Protein AF-A0A0M6YI47-F1 (afdb_monomer_lite)

Foldseek 3Di:
DVCLVVLLCCLVPVLVDDPQLSVQLSVVVVVVCVVCVVVLVVQLVVQQVVCVPPDPVSSLVSNLVSCVVRVLVVSLVSSVVSVHDPSSSVRSSVVVSVCSSVVVVVVVVVVVVVVVVVVVD

Structure (mmCIF, N/CA/C/O backbone):
data_AF-A0A0M6YI47-F1
#
_entry.id   AF-A0A0M6YI47-F1
#
loop_
_atom_site.group_PDB
_atom_site.id
_atom_site.type_symbol
_atom_site.label_atom_id
_atom_site.label_alt_id
_atom_site.label_comp_id
_atom_site.label_asym_id
_atom_site.label_entity_id
_atom_site.label_seq_id
_atom_site.pdbx_PDB_ins_code
_atom_site.Cartn_x
_atom_site.Cartn_y
_atom_site.Cartn_z
_atom_site.occupancy
_atom_site.B_iso_or_equiv
_atom_site.auth_seq_id
_atom_site.auth_comp_id
_atom_site.auth_asym_id
_atom_site.auth_atom_id
_atom_site.pdbx_PDB_model_num
ATOM 1 N N . MET A 1 1 ? 2.769 -12.292 5.530 1.00 49.06 1 MET A N 1
ATOM 2 C CA . MET A 1 1 ? 3.482 -12.174 6.820 1.00 49.06 1 MET A CA 1
ATOM 3 C C . MET A 1 1 ? 4.215 -10.845 6.945 1.00 49.06 1 MET A C 1
ATOM 5 O O . MET A 1 1 ? 3.763 -10.033 7.736 1.00 49.06 1 MET A O 1
ATOM 9 N N . PHE A 1 2 ? 5.247 -10.554 6.138 1.00 57.00 2 PHE A N 1
ATOM 10 C CA . PHE A 1 2 ? 6.008 -9.290 6.235 1.00 57.00 2 PHE A CA 1
ATOM 11 C C . PHE A 1 2 ? 5.133 -8.019 6.179 1.00 57.00 2 PHE A C 1
ATOM 13 O O . PHE A 1 2 ? 5.129 -7.231 7.119 1.00 57.00 2 PHE A O 1
ATOM 20 N N . PHE A 1 3 ? 4.312 -7.867 5.134 1.00 63.44 3 PHE A N 1
ATOM 21 C CA . PHE A 1 3 ? 3.430 -6.700 4.983 1.00 63.44 3 PHE A CA 1
ATOM 22 C C . PHE A 1 3 ? 2.394 -6.566 6.106 1.00 63.44 3 PHE A C 1
ATOM 24 O O . PHE A 1 3 ? 2.124 -5.463 6.559 1.00 63.44 3 PHE A O 1
ATOM 31 N N . THR A 1 4 ? 1.851 -7.683 6.590 1.00 67.88 4 THR A N 1
ATOM 32 C CA . THR A 1 4 ? 0.858 -7.718 7.673 1.00 67.88 4 THR A CA 1
ATOM 33 C C . THR A 1 4 ? 1.435 -7.174 8.983 1.00 67.88 4 THR A C 1
ATOM 35 O O . THR A 1 4 ? 0.768 -6.402 9.667 1.00 67.88 4 THR A O 1
ATOM 38 N N . LEU A 1 5 ? 2.679 -7.549 9.305 1.00 70.81 5 LEU A N 1
ATOM 39 C CA . LEU A 1 5 ? 3.369 -7.133 10.527 1.00 70.81 5 LEU A CA 1
ATOM 40 C C . LEU A 1 5 ? 3.803 -5.666 10.464 1.00 70.81 5 LEU A C 1
ATOM 42 O O . LEU A 1 5 ? 3.518 -4.913 11.388 1.00 70.81 5 LEU A O 1
ATOM 46 N N . VAL A 1 6 ? 4.434 -5.242 9.365 1.00 71.94 6 VAL A N 1
ATOM 47 C CA . VAL A 1 6 ? 4.903 -3.854 9.198 1.00 71.94 6 VAL A CA 1
ATOM 48 C C . VAL A 1 6 ? 3.729 -2.878 9.163 1.00 71.94 6 VAL A C 1
ATOM 50 O O . VAL A 1 6 ? 3.758 -1.835 9.817 1.00 71.94 6 VAL A O 1
ATOM 53 N N . ALA A 1 7 ? 2.666 -3.226 8.437 1.00 73.62 7 ALA A N 1
ATOM 54 C CA . ALA A 1 7 ? 1.486 -2.384 8.369 1.00 73.62 7 ALA A CA 1
ATOM 55 C C . ALA A 1 7 ? 0.727 -2.391 9.707 1.00 73.62 7 ALA A C 1
ATOM 57 O O . ALA A 1 7 ? 0.273 -1.342 10.146 1.00 73.62 7 ALA A O 1
ATOM 58 N N . GLY A 1 8 ? 0.614 -3.538 10.393 1.00 77.50 8 GLY A N 1
ATOM 59 C CA . GLY A 1 8 ? -0.019 -3.609 11.717 1.00 77.50 8 GLY A CA 1
ATOM 60 C C . GLY A 1 8 ? 0.736 -2.789 12.766 1.00 77.50 8 GLY A C 1
ATOM 61 O O . GLY A 1 8 ? 0.123 -2.055 13.533 1.00 77.50 8 GLY A O 1
ATOM 62 N N . ALA A 1 9 ? 2.071 -2.838 12.742 1.00 78.25 9 ALA A N 1
ATOM 63 C CA . ALA A 1 9 ? 2.914 -2.005 13.595 1.00 78.25 9 ALA A CA 1
ATOM 64 C C . ALA A 1 9 ? 2.749 -0.512 13.277 1.00 78.25 9 ALA A C 1
ATOM 66 O O . ALA A 1 9 ? 2.691 0.301 14.189 1.00 78.25 9 ALA A O 1
ATOM 67 N N . THR A 1 10 ? 2.623 -0.146 12.000 1.00 77.56 10 THR A N 1
ATOM 68 C CA . THR A 1 10 ? 2.371 1.242 11.582 1.00 77.56 10 THR A CA 1
ATOM 69 C C . THR A 1 10 ? 1.001 1.724 12.069 1.00 77.56 10 THR A C 1
ATOM 71 O O . THR A 1 10 ? 0.891 2.817 12.612 1.00 77.56 10 THR A O 1
ATOM 74 N N . GLU A 1 11 ? -0.042 0.906 11.935 1.00 80.62 11 GLU A N 1
ATOM 75 C CA . GLU A 1 11 ? -1.388 1.242 12.414 1.00 80.62 11 GLU A CA 1
ATOM 76 C C . GLU A 1 11 ? -1.432 1.437 13.939 1.00 80.62 11 GLU A C 1
ATOM 78 O O . GLU A 1 11 ? -2.040 2.388 14.424 1.00 80.62 11 GLU A O 1
ATOM 83 N N . LEU A 1 12 ? -0.742 0.588 14.702 1.00 80.25 12 LEU A N 1
ATOM 84 C CA . LEU A 1 12 ? -0.663 0.707 16.161 1.00 80.25 12 LEU A CA 1
ATOM 85 C C . LEU A 1 12 ? 0.212 1.881 16.618 1.00 80.25 12 LEU A C 1
ATOM 87 O O . LEU A 1 12 ? -0.207 2.667 17.462 1.00 80.25 12 LEU A O 1
ATOM 91 N N . LEU A 1 13 ? 1.429 1.993 16.082 1.00 79.81 13 LEU A N 1
ATOM 92 C CA . LEU A 1 13 ? 2.460 2.889 16.616 1.00 79.81 13 LEU A CA 1
ATOM 93 C C . LEU A 1 13 ? 2.441 4.285 15.990 1.00 79.81 13 LEU A C 1
ATOM 95 O O . LEU A 1 13 ? 2.814 5.247 16.652 1.00 79.81 13 LEU A O 1
ATOM 99 N N . ILE A 1 14 ? 2.050 4.398 14.718 1.00 79.31 14 ILE A N 1
ATOM 100 C CA . ILE A 1 14 ? 2.096 5.659 13.961 1.00 79.31 14 ILE A CA 1
ATOM 101 C C . ILE A 1 14 ? 0.691 6.241 13.806 1.00 79.31 14 ILE A C 1
ATOM 103 O O . ILE A 1 14 ? 0.498 7.439 13.988 1.00 79.31 14 ILE A O 1
ATOM 107 N N . VAL A 1 15 ? -0.296 5.403 13.483 1.00 82.94 15 VAL A N 1
ATOM 108 C CA . VAL A 1 15 ? -1.681 5.849 13.255 1.00 82.94 15 VAL A CA 1
ATOM 109 C C . VAL A 1 15 ? -2.474 5.942 14.567 1.00 82.94 15 VAL A C 1
ATOM 111 O O . VAL A 1 15 ? -3.446 6.690 14.641 1.00 82.94 15 VAL A O 1
ATOM 114 N N . GLY A 1 16 ? -2.062 5.219 15.613 1.00 83.81 16 GLY A N 1
ATOM 115 C CA . GLY A 1 16 ? -2.738 5.224 16.913 1.00 83.81 16 GLY A CA 1
ATOM 116 C C . GLY A 1 16 ? -4.067 4.466 16.901 1.00 83.81 16 GLY A C 1
ATOM 117 O O . GLY A 1 16 ? -5.025 4.870 17.559 1.00 83.81 16 GLY A O 1
ATOM 118 N N . MET A 1 17 ? -4.165 3.397 16.110 1.00 88.38 17 MET A N 1
ATOM 119 C CA . MET A 1 17 ? -5.311 2.489 16.137 1.00 88.38 17 MET A CA 1
ATOM 120 C C . MET A 1 17 ? -5.275 1.593 17.372 1.00 88.38 17 MET A C 1
ATOM 122 O O . MET A 1 17 ? -4.213 1.150 17.815 1.00 88.38 17 MET A O 1
ATOM 126 N N . THR A 1 18 ? -6.450 1.269 17.907 1.00 89.00 18 THR A N 1
ATOM 127 C CA . THR A 1 18 ? -6.554 0.275 18.981 1.00 89.00 18 THR A CA 1
ATOM 128 C C . THR A 1 18 ? -6.199 -1.126 18.459 1.00 89.00 18 THR A C 1
ATOM 130 O O . THR A 1 18 ? -6.419 -1.418 17.278 1.00 89.00 18 THR A O 1
ATOM 133 N N . PRO A 1 19 ? -5.719 -2.051 19.315 1.00 86.12 19 PRO A N 1
ATOM 134 C CA . PRO A 1 19 ? -5.441 -3.427 18.897 1.00 86.12 19 PRO A CA 1
ATOM 135 C C . PRO A 1 19 ? -6.644 -4.124 18.237 1.00 86.12 19 PRO A C 1
ATOM 137 O O . PRO A 1 19 ? -6.468 -4.894 17.294 1.00 86.12 19 PRO A O 1
ATOM 140 N N . GLY A 1 20 ? -7.868 -3.820 18.692 1.00 85.31 20 GLY A N 1
ATOM 141 C CA . GLY A 1 20 ? -9.108 -4.335 18.104 1.00 85.31 20 GLY A CA 1
ATOM 142 C C . GLY A 1 20 ? -9.353 -3.821 16.682 1.00 85.31 20 GLY A C 1
ATOM 143 O O . GLY A 1 20 ? -9.643 -4.618 15.793 1.00 85.31 20 GLY A O 1
ATOM 144 N N . GLN A 1 21 ? -9.154 -2.520 16.441 1.00 83.62 21 GLN A N 1
ATOM 145 C CA . GLN A 1 21 ? -9.257 -1.924 15.101 1.00 83.62 21 GLN A CA 1
ATOM 146 C C . GLN A 1 21 ? -8.210 -2.497 14.139 1.00 83.62 21 GLN A C 1
ATOM 148 O O . GLN A 1 21 ? -8.531 -2.791 12.988 1.00 83.62 21 GLN A O 1
ATOM 153 N N . VAL A 1 22 ? -6.976 -2.722 14.606 1.00 85.12 22 VAL A N 1
ATOM 154 C CA . VAL A 1 22 ? -5.926 -3.362 13.796 1.00 85.12 22 VAL A CA 1
ATOM 155 C C . VAL A 1 22 ? -6.300 -4.801 13.452 1.00 85.12 22 VAL A C 1
ATOM 157 O O . VAL A 1 22 ? -6.202 -5.204 12.294 1.00 85.12 22 VAL A O 1
ATOM 160 N N . LEU A 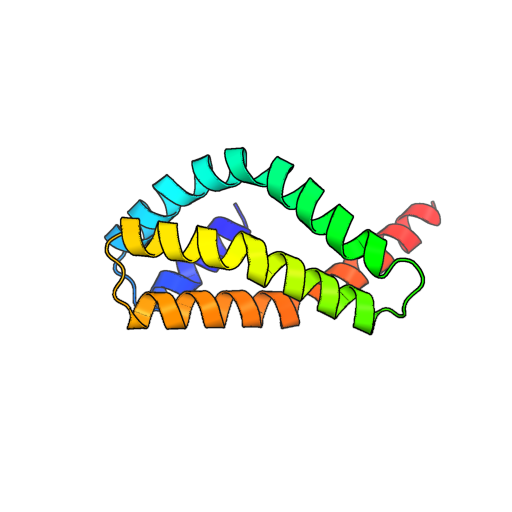1 23 ? -6.778 -5.583 14.422 1.00 85.56 23 LEU A N 1
ATOM 161 C CA . LEU A 1 23 ? -7.223 -6.957 14.179 1.00 85.56 23 LEU A CA 1
ATOM 162 C C . LEU A 1 23 ? -8.386 -7.016 13.183 1.00 85.56 23 LEU A C 1
ATOM 164 O O . LEU A 1 23 ? -8.319 -7.794 12.231 1.00 85.56 23 LEU A O 1
ATOM 168 N N . ALA A 1 24 ? -9.406 -6.171 13.352 1.00 84.94 24 ALA A N 1
ATOM 169 C CA . ALA A 1 24 ? -10.538 -6.077 12.432 1.00 84.94 24 ALA A CA 1
ATOM 170 C C . ALA A 1 24 ? -10.081 -5.679 11.020 1.00 84.94 24 ALA A C 1
ATOM 172 O O . ALA A 1 24 ? -10.383 -6.369 10.043 1.00 84.94 24 ALA A O 1
ATOM 173 N N . THR A 1 25 ? -9.252 -4.636 10.921 1.00 85.06 25 THR A N 1
ATOM 174 C CA . THR A 1 25 ? -8.644 -4.188 9.663 1.00 85.06 25 THR A CA 1
ATOM 175 C C . THR A 1 25 ? -7.914 -5.336 8.979 1.00 85.06 25 THR A C 1
ATOM 177 O O . THR A 1 25 ? -8.097 -5.568 7.785 1.00 85.06 25 THR A O 1
ATOM 180 N N . ARG A 1 26 ? -7.109 -6.111 9.710 1.00 84.75 26 ARG A N 1
ATOM 181 C CA . ARG A 1 26 ? -6.335 -7.226 9.147 1.00 84.75 26 ARG A CA 1
ATOM 182 C C . ARG A 1 26 ? -7.201 -8.411 8.749 1.00 84.75 26 ARG A C 1
ATOM 184 O O . ARG A 1 26 ? -6.960 -8.977 7.682 1.00 84.75 26 ARG A O 1
ATOM 191 N N . ALA A 1 27 ? -8.218 -8.734 9.542 1.00 87.06 27 ALA A N 1
ATOM 192 C CA . ALA A 1 27 ? -9.178 -9.785 9.229 1.00 87.06 27 ALA A CA 1
ATOM 193 C C . ALA A 1 27 ? -9.903 -9.514 7.903 1.00 87.06 27 ALA A C 1
ATOM 195 O O . ALA A 1 27 ? -10.095 -10.441 7.122 1.00 87.06 27 ALA A O 1
ATOM 196 N N . VAL A 1 28 ? -10.225 -8.250 7.608 1.00 86.62 28 VAL A N 1
ATOM 197 C CA . VAL A 1 28 ? -10.834 -7.837 6.332 1.00 86.62 28 VAL A CA 1
ATOM 198 C C . VAL A 1 28 ? -9.786 -7.683 5.223 1.00 86.62 28 VAL A C 1
ATOM 200 O O . VAL A 1 28 ? -10.019 -8.066 4.078 1.00 86.62 28 VAL A O 1
ATOM 203 N N . THR A 1 29 ? -8.597 -7.172 5.544 1.00 85.38 29 THR A N 1
ATOM 204 C CA . THR A 1 29 ? -7.535 -6.934 4.553 1.00 85.38 29 THR A CA 1
ATOM 205 C C . THR A 1 29 ? -7.086 -8.226 3.876 1.00 85.38 29 THR A C 1
ATOM 207 O O . THR A 1 29 ? -6.893 -8.237 2.665 1.00 85.38 29 THR A O 1
ATOM 210 N N . ILE A 1 30 ? -6.918 -9.321 4.625 1.00 83.88 30 ILE A N 1
ATOM 211 C CA . ILE A 1 30 ? -6.430 -10.599 4.082 1.00 83.88 30 ILE A CA 1
ATOM 212 C C . ILE A 1 30 ? -7.311 -11.123 2.929 1.00 83.88 30 ILE A C 1
ATOM 214 O O . ILE A 1 30 ? -6.776 -11.318 1.834 1.00 83.88 30 ILE A O 1
ATOM 218 N N . PRO A 1 31 ? -8.632 -11.330 3.100 1.00 87.31 31 PRO A N 1
ATOM 219 C CA . PRO A 1 31 ? -9.487 -11.792 2.011 1.00 87.31 31 PRO A CA 1
ATOM 220 C C . PRO A 1 31 ? -9.573 -10.764 0.881 1.00 87.31 31 PRO A C 1
ATOM 222 O O . PRO A 1 31 ? -9.509 -11.143 -0.290 1.00 87.31 31 PRO A O 1
ATOM 225 N N . VAL A 1 32 ? -9.630 -9.466 1.199 1.00 86.50 32 VAL A N 1
ATOM 226 C CA . VAL A 1 32 ? -9.655 -8.419 0.170 1.0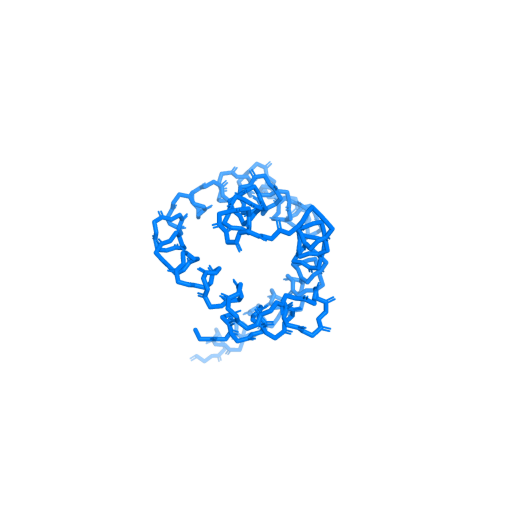0 86.50 32 VAL A CA 1
ATOM 227 C C . VAL A 1 32 ? -8.385 -8.451 -0.679 1.00 86.50 32 VAL A C 1
ATOM 229 O O . VAL A 1 32 ? -8.487 -8.373 -1.899 1.00 86.50 32 VAL A O 1
ATOM 232 N N . MET A 1 33 ? -7.198 -8.636 -0.098 1.00 84.94 33 MET A N 1
ATOM 233 C CA . MET A 1 33 ? -5.945 -8.772 -0.851 1.00 84.94 33 MET A CA 1
ATOM 234 C C . MET A 1 33 ? -5.948 -9.993 -1.775 1.00 84.94 33 MET A C 1
ATOM 236 O O . MET A 1 33 ? -5.470 -9.900 -2.904 1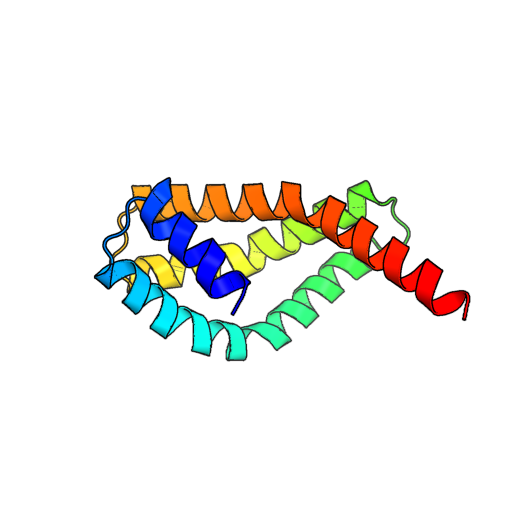.00 84.94 33 MET A O 1
ATOM 240 N N . VAL A 1 34 ? -6.501 -11.127 -1.334 1.00 85.12 34 VAL A N 1
ATOM 241 C CA . VAL A 1 34 ? -6.614 -12.330 -2.179 1.00 85.12 34 VAL A CA 1
ATOM 242 C C . VAL A 1 34 ? -7.511 -12.059 -3.389 1.00 85.12 34 VAL A C 1
ATOM 244 O O . VAL A 1 34 ? -7.156 -12.410 -4.515 1.00 85.12 34 VAL A O 1
ATOM 247 N N . LEU A 1 35 ? -8.643 -11.385 -3.176 1.00 87.06 35 LEU A N 1
ATOM 248 C CA . LEU A 1 35 ? -9.599 -11.052 -4.234 1.00 87.06 35 LEU A CA 1
ATOM 249 C C . LEU A 1 35 ? -9.071 -9.968 -5.183 1.00 87.06 35 LEU A C 1
ATOM 251 O O . LEU A 1 35 ? -9.219 -10.071 -6.401 1.00 87.06 35 LEU A O 1
ATOM 255 N N . THR A 1 36 ? -8.433 -8.935 -4.635 1.00 86.25 36 THR A N 1
ATOM 256 C CA . THR A 1 36 ? -7.967 -7.760 -5.386 1.00 86.25 36 THR A CA 1
ATOM 257 C C . THR A 1 36 ? -6.586 -7.940 -6.001 1.00 86.25 36 THR A C 1
ATOM 259 O O . THR A 1 36 ? -6.257 -7.208 -6.929 1.00 86.25 36 THR A O 1
ATOM 262 N N . GLY A 1 37 ? -5.804 -8.944 -5.595 1.00 84.50 37 GLY A N 1
ATOM 263 C CA . GLY A 1 37 ? -4.439 -9.139 -6.088 1.00 84.50 37 GLY A CA 1
ATOM 264 C C . GLY A 1 37 ? -4.348 -9.322 -7.608 1.00 84.50 37 GLY A C 1
ATOM 265 O O . GLY A 1 37 ? -3.531 -8.673 -8.262 1.00 84.50 37 GLY A O 1
ATOM 266 N N . ARG A 1 38 ? -5.213 -10.157 -8.207 1.00 88.38 38 ARG A N 1
ATOM 267 C CA . ARG A 1 38 ? -5.228 -10.359 -9.675 1.00 88.38 38 ARG A CA 1
ATOM 268 C C . ARG A 1 38 ? -5.776 -9.138 -10.431 1.00 88.38 38 ARG A C 1
ATOM 270 O O . ARG A 1 38 ? -5.155 -8.756 -11.422 1.00 88.38 38 ARG A O 1
ATOM 277 N N . PRO A 1 39 ? -6.905 -8.523 -10.022 1.00 91.12 39 PRO A N 1
ATOM 278 C CA . PRO A 1 39 ? -7.363 -7.255 -10.593 1.00 91.12 39 PRO A CA 1
ATOM 279 C C . PRO A 1 39 ? -6.312 -6.143 -10.532 1.00 91.12 39 PRO A C 1
ATOM 281 O O . PRO A 1 39 ? -6.043 -5.509 -11.550 1.00 91.12 39 PRO A O 1
ATOM 284 N N . TYR A 1 40 ? -5.672 -5.961 -9.374 1.00 88.62 40 TYR A N 1
ATOM 285 C CA . TYR A 1 40 ? -4.642 -4.947 -9.172 1.00 88.62 40 TYR A CA 1
ATOM 286 C C . TYR A 1 40 ? -3.445 -5.169 -10.095 1.00 88.62 40 TYR A C 1
ATOM 288 O O . TYR A 1 40 ? -3.004 -4.228 -10.746 1.00 88.62 40 TYR A O 1
ATOM 296 N N . GLY A 1 41 ? -2.965 -6.412 -10.219 1.00 87.31 41 GLY A N 1
ATOM 297 C CA . GLY A 1 41 ? -1.887 -6.749 -11.152 1.00 87.31 41 GLY A CA 1
ATOM 298 C C . GLY A 1 41 ? -2.218 -6.335 -12.588 1.00 87.31 41 GLY A C 1
ATOM 299 O O . GLY A 1 41 ? -1.444 -5.619 -13.213 1.00 87.31 41 GLY A O 1
ATOM 300 N N . ARG A 1 42 ? -3.419 -6.677 -13.076 1.00 91.06 42 ARG A N 1
ATOM 301 C CA . ARG A 1 42 ? -3.859 -6.280 -14.426 1.00 91.06 42 ARG A CA 1
ATOM 302 C C . ARG A 1 42 ? -3.957 -4.765 -14.599 1.00 91.06 42 ARG A C 1
ATOM 304 O O . ARG A 1 42 ? -3.559 -4.250 -15.640 1.00 91.06 42 ARG A O 1
ATOM 311 N N . TRP A 1 43 ? -4.486 -4.054 -13.602 1.00 91.75 43 TRP A N 1
ATOM 312 C CA . TRP A 1 43 ? -4.578 -2.593 -13.635 1.00 91.75 43 TRP A CA 1
ATOM 313 C C . TRP A 1 43 ? -3.194 -1.945 -13.680 1.00 91.75 43 TRP A C 1
ATOM 315 O O . TRP A 1 43 ? -2.917 -1.119 -14.549 1.00 91.75 43 TRP A O 1
ATOM 325 N N . ARG A 1 44 ? -2.308 -2.368 -12.776 1.00 90.00 44 ARG A N 1
ATOM 326 C CA . ARG A 1 44 ? -0.926 -1.902 -12.690 1.00 90.00 44 ARG A CA 1
ATOM 327 C C . ARG A 1 44 ? -0.184 -2.131 -13.999 1.00 90.00 44 ARG A C 1
ATOM 329 O O . ARG A 1 44 ? 0.437 -1.200 -14.504 1.00 90.00 44 ARG A O 1
ATOM 336 N N . ASP A 1 45 ? -0.291 -3.326 -14.570 1.00 90.25 45 ASP A N 1
ATOM 337 C CA . ASP A 1 45 ? 0.360 -3.654 -15.835 1.00 90.25 45 ASP A CA 1
ATOM 338 C C . ASP A 1 45 ? -0.170 -2.765 -16.964 1.00 90.25 45 ASP A C 1
ATOM 340 O O . ASP A 1 45 ? 0.623 -2.173 -17.690 1.00 90.25 45 ASP A O 1
ATOM 344 N N . ALA A 1 46 ? -1.489 -2.559 -17.051 1.00 91.56 46 ALA A N 1
ATOM 345 C CA . ALA A 1 46 ? -2.083 -1.653 -18.034 1.00 91.56 46 ALA A CA 1
ATOM 346 C C . ALA A 1 46 ? -1.593 -0.200 -17.876 1.00 91.56 46 ALA A C 1
ATOM 348 O O . ALA A 1 46 ? -1.400 0.516 -18.863 1.00 91.56 46 ALA A O 1
ATOM 349 N N . VAL A 1 47 ? -1.390 0.277 -16.646 1.00 90.19 47 VAL A N 1
ATOM 350 C CA . VAL A 1 47 ? -0.818 1.607 -16.380 1.00 90.19 47 VAL A CA 1
ATOM 351 C C . VAL A 1 47 ? 0.657 1.653 -16.789 1.00 90.19 47 VAL A C 1
ATOM 353 O O . VAL A 1 47 ? 1.061 2.563 -17.512 1.00 90.19 47 VAL A O 1
ATOM 356 N N . LEU A 1 48 ? 1.452 0.648 -16.421 1.00 87.81 48 LEU A N 1
ATOM 357 C CA . LEU A 1 48 ? 2.875 0.577 -16.757 1.00 87.81 48 LEU A CA 1
ATOM 358 C C . LEU A 1 48 ? 3.129 0.414 -18.260 1.00 87.81 48 LEU A C 1
ATOM 360 O O . LEU A 1 48 ? 4.101 0.970 -18.771 1.00 87.81 48 LEU A O 1
ATOM 364 N N . THR A 1 49 ? 2.254 -0.283 -18.991 1.00 90.75 49 THR A N 1
ATOM 365 C CA . THR A 1 49 ? 2.362 -0.401 -20.453 1.00 90.75 49 THR A CA 1
ATOM 366 C C . THR A 1 49 ? 2.204 0.940 -21.162 1.00 90.75 49 THR A C 1
ATOM 368 O O . THR A 1 49 ? 2.818 1.143 -22.204 1.00 90.75 49 THR A O 1
ATOM 371 N N . ARG A 1 50 ? 1.460 1.896 -20.585 1.00 90.06 50 ARG A N 1
ATOM 372 C CA . ARG A 1 50 ? 1.306 3.247 -21.161 1.00 90.06 50 ARG A CA 1
ATOM 373 C C . ARG A 1 50 ? 2.577 4.089 -21.066 1.00 90.06 50 ARG A C 1
ATOM 375 O O . ARG A 1 50 ? 2.728 5.043 -21.816 1.00 90.06 50 ARG A O 1
ATOM 382 N N . VAL A 1 5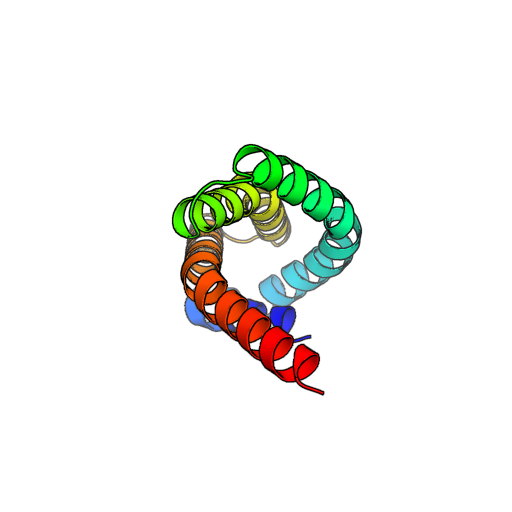1 ? 3.485 3.727 -20.163 1.00 89.25 51 VAL A N 1
ATOM 383 C CA . VAL A 1 51 ? 4.809 4.350 -20.007 1.00 89.25 51 VAL A CA 1
ATOM 384 C C . VAL A 1 51 ? 5.933 3.390 -20.414 1.00 89.25 51 VAL A C 1
ATOM 386 O O . VAL A 1 51 ? 7.090 3.547 -20.009 1.00 89.25 51 VAL A O 1
ATOM 389 N N . ALA A 1 52 ? 5.607 2.355 -21.198 1.00 79.94 52 ALA A N 1
ATOM 390 C CA . ALA A 1 52 ? 6.597 1.435 -21.736 1.00 79.94 52 ALA A CA 1
ATOM 391 C C . ALA A 1 52 ? 7.547 2.200 -22.670 1.00 79.94 52 ALA A C 1
ATOM 393 O O . ALA A 1 52 ? 7.119 2.827 -23.631 1.00 79.94 52 ALA A O 1
ATOM 394 N N . GLY A 1 53 ? 8.844 2.179 -22.352 1.00 78.62 53 GLY A N 1
ATOM 395 C CA . GLY A 1 53 ? 9.875 2.940 -23.068 1.00 78.62 53 GLY A CA 1
ATOM 396 C C . GLY A 1 53 ? 10.265 4.266 -22.408 1.00 78.62 53 GLY A C 1
ATOM 397 O O . GLY A 1 53 ? 11.260 4.866 -22.799 1.00 78.62 53 GLY A O 1
ATOM 398 N N . SER A 1 54 ? 9.550 4.711 -21.371 1.00 85.31 54 SER A N 1
ATOM 399 C CA . SER A 1 54 ? 9.957 5.874 -20.578 1.00 85.31 54 SER A CA 1
ATOM 400 C C . SER A 1 54 ? 11.051 5.532 -19.558 1.00 85.31 54 SER A C 1
ATOM 402 O O . SER A 1 54 ? 11.237 4.378 -19.161 1.00 85.31 54 SER A O 1
ATOM 404 N N . GLY A 1 55 ? 11.767 6.561 -19.095 1.00 82.06 55 GLY A N 1
ATOM 405 C CA . GLY A 1 55 ? 12.817 6.420 -18.088 1.00 82.06 55 GLY A CA 1
ATOM 406 C C . GLY A 1 55 ? 12.319 5.888 -16.730 1.00 82.06 55 GLY A C 1
ATOM 407 O O . GLY A 1 55 ? 11.117 5.878 -16.444 1.00 82.06 55 GLY A O 1
ATOM 408 N N . PRO A 1 56 ? 13.241 5.486 -15.836 1.00 79.06 56 PRO A N 1
ATOM 409 C CA . PRO A 1 56 ? 12.914 4.847 -14.555 1.00 79.06 56 PRO A CA 1
ATOM 410 C C . PRO A 1 56 ? 12.039 5.712 -13.632 1.00 79.06 56 PRO A C 1
ATOM 412 O O . PRO A 1 56 ? 11.258 5.181 -12.842 1.00 79.06 56 PRO A O 1
ATOM 415 N N . VAL A 1 57 ? 12.134 7.041 -13.744 1.00 82.19 57 VAL A N 1
ATOM 416 C CA . VAL A 1 57 ? 11.296 7.981 -12.984 1.00 82.19 57 VAL A CA 1
ATOM 417 C C . VAL A 1 57 ? 9.834 7.889 -13.423 1.00 82.19 57 VAL A C 1
ATOM 419 O O . VAL A 1 57 ? 8.963 7.711 -12.578 1.00 82.19 57 VAL A O 1
ATOM 422 N N . ALA A 1 58 ? 9.561 7.922 -14.729 1.00 84.06 58 ALA A N 1
ATOM 423 C CA . ALA A 1 58 ? 8.201 7.839 -15.264 1.00 84.06 58 ALA A CA 1
ATOM 424 C C . ALA A 1 58 ? 7.518 6.513 -14.895 1.00 84.06 58 ALA A C 1
ATOM 426 O O . ALA A 1 58 ? 6.356 6.506 -14.501 1.00 84.06 58 ALA A O 1
ATOM 427 N N . ARG A 1 59 ? 8.261 5.399 -14.929 1.00 83.88 59 ARG A N 1
ATOM 428 C CA . ARG A 1 59 ? 7.773 4.097 -14.445 1.00 83.88 59 ARG A CA 1
ATOM 429 C C . ARG A 1 59 ? 7.445 4.102 -12.954 1.00 83.88 59 ARG A C 1
ATOM 431 O O . ARG A 1 59 ? 6.423 3.552 -12.568 1.00 83.88 59 ARG A O 1
ATOM 438 N N . THR A 1 60 ? 8.278 4.739 -12.130 1.00 82.62 60 THR A N 1
ATOM 439 C CA . THR A 1 60 ? 8.021 4.857 -10.683 1.00 82.62 60 THR A CA 1
ATOM 440 C C . THR A 1 60 ? 6.763 5.683 -10.419 1.00 82.62 60 THR A C 1
ATOM 442 O O . THR A 1 60 ? 5.916 5.274 -9.635 1.00 82.62 60 THR A O 1
ATOM 445 N N . LEU A 1 61 ? 6.607 6.818 -11.105 1.00 85.44 61 LEU A N 1
ATOM 446 C CA . LEU A 1 61 ? 5.417 7.662 -10.980 1.00 85.44 61 LEU A CA 1
ATOM 447 C C . LEU A 1 61 ? 4.150 6.937 -11.445 1.00 85.44 61 LEU A C 1
ATOM 449 O O . LEU A 1 61 ? 3.119 7.034 -10.788 1.00 85.44 61 LEU A O 1
ATOM 453 N N . ALA A 1 62 ? 4.232 6.173 -12.535 1.00 88.62 62 ALA A N 1
ATOM 454 C CA . ALA A 1 62 ? 3.128 5.347 -13.011 1.00 88.62 62 ALA A CA 1
ATOM 455 C C . ALA A 1 62 ? 2.759 4.242 -12.008 1.00 88.62 62 ALA A C 1
ATOM 457 O O . ALA A 1 62 ? 1.576 3.990 -11.792 1.00 88.62 62 ALA A O 1
ATOM 458 N N . ASP A 1 63 ? 3.747 3.627 -11.353 1.00 87.06 63 ASP A N 1
ATOM 459 C CA . ASP A 1 63 ? 3.517 2.614 -10.318 1.00 87.06 63 ASP A CA 1
ATOM 460 C C . ASP A 1 63 ? 2.844 3.207 -9.070 1.00 87.06 63 ASP A C 1
ATOM 462 O O . ASP A 1 63 ? 1.851 2.678 -8.570 1.00 87.06 63 ASP A O 1
ATOM 466 N N . VAL A 1 64 ? 3.324 4.370 -8.615 1.00 86.56 64 VAL A N 1
ATOM 467 C CA . VAL A 1 64 ? 2.693 5.133 -7.528 1.00 86.56 64 VAL A CA 1
ATOM 468 C C . VAL A 1 64 ? 1.270 5.536 -7.917 1.00 86.56 64 VAL A C 1
ATOM 470 O O . VAL A 1 64 ? 0.353 5.369 -7.121 1.00 86.56 64 VAL A O 1
ATOM 473 N N . GLY A 1 65 ? 1.048 5.998 -9.148 1.00 89.81 65 GLY A N 1
ATOM 474 C CA . GLY A 1 65 ? -0.283 6.333 -9.654 1.00 89.81 65 GLY A CA 1
ATOM 475 C C . GLY A 1 65 ? -1.230 5.130 -9.685 1.00 89.81 65 GLY A C 1
ATOM 476 O O . GLY A 1 65 ? -2.378 5.237 -9.254 1.00 89.81 65 GLY A O 1
ATOM 477 N N . ALA A 1 66 ? -0.760 3.961 -10.128 1.00 90.00 66 ALA A N 1
ATOM 478 C CA . ALA A 1 66 ? -1.544 2.726 -10.104 1.00 90.00 66 ALA A CA 1
ATOM 479 C C . ALA A 1 66 ? -1.922 2.320 -8.669 1.00 90.00 66 ALA A C 1
ATOM 481 O O . ALA A 1 66 ? -3.066 1.946 -8.406 1.00 90.00 66 ALA A O 1
ATOM 482 N N . PHE A 1 67 ? -0.987 2.454 -7.727 1.00 88.38 67 PHE A N 1
ATOM 483 C CA . PHE A 1 67 ? -1.232 2.212 -6.307 1.00 88.38 67 PHE A CA 1
ATOM 484 C C . PHE A 1 67 ? -2.256 3.198 -5.720 1.00 88.38 67 PHE A C 1
ATOM 486 O O . PHE A 1 67 ? -3.221 2.778 -5.082 1.00 88.38 67 PHE A O 1
ATOM 493 N N . LEU A 1 68 ? -2.096 4.498 -5.979 1.00 89.12 68 LEU A N 1
ATOM 494 C CA . LEU A 1 68 ? -2.993 5.550 -5.494 1.00 89.12 68 LEU A CA 1
ATOM 495 C C . LEU A 1 68 ? -4.415 5.430 -6.054 1.00 89.12 68 LEU A C 1
ATOM 497 O O . LEU A 1 68 ? -5.373 5.763 -5.369 1.00 89.12 68 LEU A O 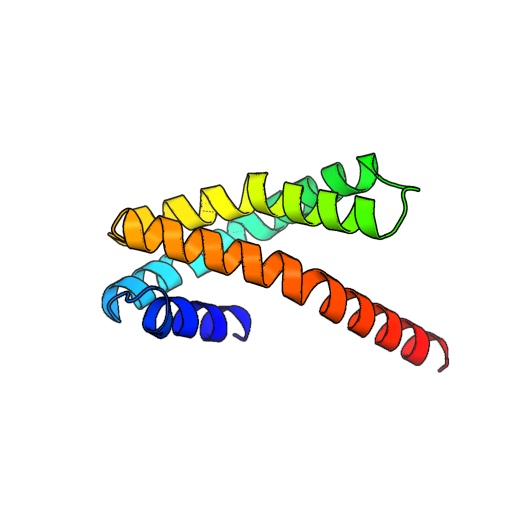1
ATOM 501 N N . THR A 1 69 ? -4.566 4.962 -7.292 1.00 91.31 69 THR A N 1
ATOM 502 C CA . THR A 1 69 ? -5.877 4.874 -7.958 1.00 91.31 69 THR A CA 1
ATOM 503 C C . THR A 1 69 ? -6.646 3.600 -7.629 1.00 91.31 69 THR A C 1
ATOM 505 O O . THR A 1 69 ? -7.868 3.595 -7.739 1.00 91.31 69 THR A O 1
ATOM 508 N N . PHE A 1 70 ? -5.960 2.532 -7.215 1.00 89.19 70 PHE A N 1
ATOM 509 C CA . PHE A 1 70 ? -6.594 1.237 -6.959 1.00 89.19 70 PHE A CA 1
ATOM 510 C C . PHE A 1 70 ? -6.462 0.796 -5.502 1.00 89.19 70 PHE A C 1
ATOM 512 O O . PHE A 1 70 ? -7.453 0.484 -4.847 1.00 89.19 70 PHE A O 1
ATOM 519 N N . GLN A 1 71 ? -5.241 0.787 -4.968 1.00 87.56 71 GLN A N 1
ATOM 520 C CA . GLN A 1 71 ? -4.957 0.211 -3.657 1.00 87.56 71 GLN A CA 1
ATOM 521 C C . GLN A 1 71 ? -5.360 1.146 -2.512 1.00 87.56 71 GLN A C 1
ATOM 523 O O . GLN A 1 71 ? -5.901 0.684 -1.509 1.00 87.56 71 GLN A O 1
ATOM 528 N N . VAL A 1 72 ? -5.129 2.455 -2.658 1.00 89.25 72 VAL A N 1
ATOM 529 C CA . VAL A 1 72 ? -5.468 3.453 -1.627 1.00 89.25 72 VAL A CA 1
ATOM 530 C C . VAL A 1 72 ? -6.977 3.529 -1.353 1.00 89.25 72 VAL A C 1
ATOM 532 O O . VAL A 1 72 ? -7.341 3.451 -0.180 1.00 89.25 72 VAL A O 1
ATOM 535 N N . PRO A 1 73 ? -7.873 3.592 -2.361 1.00 92.25 73 PRO A N 1
ATOM 536 C CA . PRO A 1 73 ? -9.316 3.562 -2.124 1.00 92.25 73 PRO A CA 1
ATOM 537 C C . PRO A 1 73 ? -9.780 2.279 -1.429 1.00 92.25 73 PRO A C 1
ATOM 539 O O . PRO A 1 73 ? -10.571 2.339 -0.491 1.00 92.25 73 PRO A O 1
ATOM 542 N N . VAL A 1 74 ? -9.249 1.121 -1.843 1.00 90.81 74 VAL A N 1
ATOM 543 C CA . VAL A 1 74 ? -9.564 -0.176 -1.223 1.00 90.81 74 VAL A CA 1
ATOM 544 C C . VAL A 1 74 ? -9.134 -0.193 0.242 1.00 90.81 74 VAL A C 1
ATOM 546 O O . VAL A 1 74 ? -9.905 -0.602 1.106 1.00 90.81 74 VAL A O 1
ATOM 549 N N . TYR A 1 75 ? -7.923 0.279 0.541 1.00 89.25 75 TYR A N 1
ATOM 550 C CA . TYR A 1 75 ? -7.427 0.334 1.912 1.00 89.25 75 TYR A CA 1
ATOM 551 C C . TYR A 1 75 ? -8.227 1.318 2.773 1.00 89.25 75 TYR A C 1
ATOM 553 O O . TYR A 1 75 ? -8.606 0.974 3.887 1.00 89.25 75 TYR A O 1
ATOM 561 N N . GLY A 1 76 ? -8.572 2.491 2.235 1.00 90.19 76 GLY A N 1
ATOM 562 C CA . GLY A 1 76 ? -9.447 3.452 2.905 1.00 90.19 76 GLY A CA 1
ATOM 563 C C . GLY A 1 76 ? -10.803 2.844 3.265 1.00 90.19 76 GLY A C 1
ATOM 564 O O . GLY A 1 76 ? -11.235 2.957 4.409 1.00 90.19 76 GLY A O 1
ATOM 565 N N . ALA A 1 77 ? -11.428 2.118 2.333 1.00 91.00 77 ALA A N 1
ATOM 566 C CA . ALA A 1 77 ? -12.691 1.427 2.583 1.00 91.00 77 ALA A CA 1
ATOM 567 C C . ALA A 1 77 ? -12.571 0.370 3.694 1.00 91.00 77 ALA A C 1
ATOM 569 O O . ALA A 1 77 ? -13.446 0.287 4.551 1.00 91.00 77 ALA A O 1
ATOM 570 N N . ILE A 1 78 ? -11.480 -0.404 3.727 1.00 90.00 78 ILE A N 1
ATOM 571 C CA . ILE A 1 78 ? -11.237 -1.380 4.801 1.00 90.00 78 ILE A CA 1
ATOM 572 C C . ILE A 1 78 ? -11.115 -0.685 6.162 1.00 90.00 78 ILE A C 1
ATOM 574 O O . ILE A 1 78 ? -11.707 -1.148 7.132 1.00 90.00 78 ILE A O 1
ATOM 578 N N . LEU A 1 79 ? -10.360 0.414 6.242 1.00 88.94 79 LEU A N 1
ATOM 579 C CA . LEU A 1 79 ? -10.177 1.153 7.494 1.00 88.94 79 LEU A CA 1
ATOM 580 C C . LEU A 1 79 ? -11.510 1.731 7.988 1.00 88.94 79 LEU A C 1
ATOM 582 O O . LEU A 1 79 ? -11.810 1.643 9.174 1.00 88.94 79 LEU A O 1
ATOM 586 N N . MET A 1 80 ? -12.338 2.256 7.081 1.00 88.56 80 MET A N 1
ATOM 587 C CA . MET A 1 80 ? -13.687 2.722 7.417 1.00 88.56 80 MET A CA 1
ATOM 588 C C . MET A 1 80 ? -14.580 1.584 7.927 1.00 88.56 80 MET A C 1
ATOM 590 O O . MET A 1 80 ? -15.299 1.772 8.901 1.00 88.56 80 MET A O 1
ATOM 594 N N . LEU A 1 81 ? -14.506 0.390 7.324 1.00 88.44 81 LEU A N 1
ATOM 595 C CA . LEU A 1 81 ? -15.216 -0.802 7.814 1.00 88.44 81 LEU A CA 1
ATOM 596 C C . LEU A 1 81 ? -14.718 -1.275 9.187 1.00 88.44 81 LEU A C 1
ATOM 598 O O . LEU A 1 81 ? -15.455 -1.941 9.907 1.00 88.44 81 LEU A O 1
ATOM 602 N N . ALA A 1 82 ? -13.478 -0.949 9.544 1.00 87.69 82 ALA A N 1
ATOM 603 C CA . ALA A 1 82 ? -12.888 -1.244 10.844 1.00 87.69 82 ALA A CA 1
ATOM 604 C C . ALA A 1 82 ? -13.116 -0.126 11.880 1.00 87.69 82 ALA A C 1
ATOM 606 O O . ALA A 1 82 ? -12.426 -0.101 12.900 1.00 87.69 82 ALA A O 1
ATOM 607 N N . ASP A 1 83 ? -14.055 0.793 11.623 1.00 87.75 83 ASP A N 1
ATOM 608 C CA . ASP A 1 83 ? -14.389 1.919 12.505 1.00 87.75 83 ASP A CA 1
ATOM 609 C C . ASP A 1 83 ? -13.190 2.845 12.789 1.00 87.75 83 ASP A C 1
ATOM 611 O O . ASP A 1 83 ? -13.041 3.430 13.866 1.00 87.75 83 ASP A O 1
ATOM 615 N N . ALA A 1 84 ? -12.283 2.982 11.817 1.00 87.81 84 ALA A N 1
ATOM 616 C CA . ALA A 1 84 ? -11.212 3.964 11.892 1.00 87.81 84 ALA A CA 1
ATOM 617 C C . ALA A 1 84 ? -11.765 5.384 11.723 1.00 87.81 84 ALA A C 1
ATOM 619 O O . ALA A 1 84 ? -12.541 5.676 10.813 1.00 87.81 84 ALA A O 1
ATOM 620 N N . THR A 1 85 ? -11.295 6.305 12.560 1.00 90.56 85 THR A N 1
ATOM 621 C CA . THR A 1 85 ? -11.635 7.729 12.441 1.00 90.56 85 THR A CA 1
ATOM 622 C C . THR A 1 85 ? -11.040 8.341 11.170 1.00 90.56 85 THR A C 1
ATOM 624 O O . THR A 1 85 ? -10.007 7.892 10.671 1.00 90.56 85 THR A O 1
ATOM 627 N N . THR A 1 86 ? -11.619 9.439 10.677 1.00 88.31 86 THR A N 1
ATOM 628 C CA . THR A 1 86 ? -11.119 10.146 9.482 1.00 88.31 86 THR A CA 1
ATOM 629 C C . THR A 1 86 ? -9.643 10.545 9.600 1.00 88.31 86 THR A C 1
ATOM 631 O O . THR A 1 86 ? -8.900 10.452 8.624 1.00 88.31 86 THR A O 1
ATOM 634 N N . GLY A 1 87 ? -9.192 10.935 10.799 1.00 88.81 87 GLY A N 1
ATOM 635 C CA . GLY A 1 87 ? -7.785 11.247 11.064 1.00 88.81 87 GLY A CA 1
ATOM 636 C C . GLY A 1 87 ? -6.874 10.022 10.945 1.00 88.81 87 GLY A C 1
ATOM 637 O O . GLY A 1 87 ? -5.825 10.095 10.308 1.00 88.81 87 GLY A O 1
ATOM 638 N N . GLN A 1 88 ? -7.304 8.877 11.482 1.00 85.88 88 GLN A N 1
ATOM 639 C CA . GLN A 1 88 ? -6.570 7.615 11.366 1.00 85.88 88 GLN A CA 1
ATOM 640 C C . GLN A 1 88 ? -6.517 7.122 9.916 1.00 85.88 88 GLN A C 1
ATOM 642 O O . GLN A 1 88 ? -5.464 6.687 9.456 1.00 85.88 88 GLN A O 1
ATOM 647 N N . VAL A 1 89 ? -7.621 7.241 9.170 1.00 89.19 89 VAL A N 1
ATOM 648 C CA . VAL A 1 89 ? -7.657 6.914 7.738 1.00 89.19 89 VAL A CA 1
ATOM 649 C C . VAL A 1 89 ? -6.662 7.788 6.977 1.00 89.19 89 VAL A C 1
ATOM 651 O O . VAL A 1 89 ? -5.796 7.263 6.280 1.00 89.19 89 VAL A O 1
ATOM 654 N N . ALA A 1 90 ? -6.718 9.111 7.149 1.00 89.75 90 ALA A N 1
ATOM 655 C CA . ALA A 1 90 ? -5.813 10.032 6.464 1.00 89.75 90 ALA A CA 1
ATOM 656 C C . ALA A 1 90 ? -4.335 9.739 6.779 1.00 89.75 90 ALA A C 1
ATOM 658 O O . ALA A 1 90 ? -3.511 9.675 5.862 1.00 89.75 90 ALA A O 1
ATOM 659 N N . ALA A 1 91 ? -4.003 9.498 8.051 1.00 87.88 91 ALA A N 1
ATOM 660 C CA . ALA A 1 91 ? -2.654 9.133 8.469 1.00 87.88 91 ALA A CA 1
ATOM 661 C C . ALA A 1 91 ? -2.208 7.803 7.841 1.00 87.88 91 ALA A C 1
ATOM 663 O O . ALA A 1 91 ? -1.145 7.743 7.227 1.00 87.88 91 ALA A O 1
ATOM 664 N N . ALA A 1 92 ? -3.042 6.761 7.901 1.00 87.06 92 ALA A N 1
ATOM 665 C CA . ALA A 1 92 ? -2.735 5.450 7.337 1.00 87.06 92 ALA A CA 1
ATOM 666 C C . ALA A 1 92 ? -2.506 5.500 5.817 1.00 87.06 92 ALA A C 1
ATOM 668 O O . ALA A 1 92 ? -1.541 4.913 5.323 1.00 87.06 92 ALA A O 1
ATOM 669 N N . LEU A 1 93 ? -3.355 6.217 5.072 1.00 89.62 93 LEU A N 1
ATOM 670 C CA . LEU A 1 93 ? -3.211 6.372 3.620 1.00 89.62 93 LEU A CA 1
ATOM 671 C C . LEU A 1 93 ? -1.951 7.169 3.255 1.00 89.62 93 LEU A C 1
ATOM 673 O O . LEU A 1 93 ? -1.230 6.802 2.319 1.00 89.62 93 LEU A O 1
ATOM 677 N N . THR A 1 94 ? -1.654 8.227 4.013 1.00 87.81 94 THR A N 1
ATOM 678 C CA . THR A 1 94 ? -0.456 9.055 3.813 1.00 87.81 94 THR A CA 1
ATOM 679 C C . THR A 1 94 ? 0.809 8.250 4.090 1.00 87.81 94 THR A C 1
ATOM 681 O O . THR A 1 94 ? 1.709 8.217 3.251 1.00 87.81 94 THR A O 1
ATOM 684 N N . SER A 1 95 ? 0.863 7.528 5.213 1.00 85.69 95 SER A N 1
ATOM 685 C CA . SER A 1 95 ? 1.985 6.651 5.552 1.00 85.69 95 SER A CA 1
ATOM 686 C C . SER A 1 95 ? 2.170 5.545 4.515 1.00 85.69 95 SER A C 1
ATOM 688 O O . SER A 1 95 ? 3.290 5.320 4.064 1.00 85.69 95 SER A O 1
ATOM 690 N N . ALA A 1 96 ? 1.091 4.888 4.077 1.00 84.81 96 ALA A N 1
ATOM 691 C CA . ALA A 1 96 ? 1.162 3.843 3.057 1.00 84.81 96 ALA A CA 1
ATOM 692 C C . ALA A 1 96 ? 1.724 4.375 1.729 1.00 84.81 96 ALA A C 1
ATOM 694 O O . ALA A 1 96 ? 2.595 3.747 1.127 1.00 84.81 96 ALA A O 1
ATOM 695 N N . THR A 1 97 ? 1.277 5.557 1.301 1.00 84.44 97 THR A N 1
ATOM 696 C CA . THR A 1 97 ? 1.785 6.219 0.092 1.00 84.44 97 THR A CA 1
ATOM 697 C C . THR A 1 97 ? 3.259 6.593 0.240 1.00 84.44 97 THR A C 1
ATOM 699 O O . THR A 1 97 ? 4.059 6.325 -0.653 1.00 84.44 97 THR A O 1
ATOM 702 N N . PHE A 1 98 ? 3.641 7.163 1.383 1.00 85.88 98 PHE A N 1
ATOM 703 C CA . PHE A 1 98 ? 5.021 7.537 1.677 1.00 85.88 98 PHE A CA 1
ATOM 704 C C . PHE A 1 98 ? 5.958 6.324 1.646 1.00 85.88 98 PHE A C 1
ATOM 706 O O . PHE A 1 98 ? 6.985 6.347 0.967 1.00 85.88 98 PHE A O 1
ATOM 713 N N . PHE A 1 99 ? 5.571 5.227 2.303 1.00 80.75 99 PHE A N 1
ATOM 714 C CA . PHE A 1 99 ? 6.326 3.978 2.263 1.00 80.75 99 PHE A CA 1
ATOM 715 C C . PHE A 1 99 ? 6.374 3.376 0.861 1.00 80.75 99 PHE A C 1
ATOM 717 O O . PHE A 1 99 ? 7.425 2.880 0.471 1.00 80.75 99 PHE A O 1
ATOM 724 N N . MET A 1 100 ? 5.300 3.459 0.073 1.00 81.06 100 MET A N 1
ATOM 725 C CA . MET A 1 100 ? 5.326 3.015 -1.322 1.00 81.06 100 MET A CA 1
ATOM 726 C C . MET A 1 100 ? 6.369 3.799 -2.126 1.00 81.06 100 MET A C 1
ATOM 728 O O . MET A 1 100 ? 7.198 3.193 -2.793 1.00 81.06 100 MET A O 1
ATOM 732 N N . VAL A 1 101 ? 6.399 5.129 -2.021 1.00 77.88 101 VAL A N 1
ATOM 733 C CA . VAL A 1 101 ? 7.371 5.964 -2.750 1.00 77.88 101 VAL A CA 1
ATOM 734 C C . VAL A 1 101 ? 8.808 5.673 -2.305 1.00 77.88 101 VAL A C 1
ATOM 736 O O . VAL A 1 101 ? 9.695 5.514 -3.148 1.00 77.88 101 VAL A O 1
ATOM 739 N N . ILE A 1 102 ? 9.043 5.572 -0.994 1.00 76.31 102 ILE A N 1
ATOM 740 C CA . ILE A 1 102 ? 10.385 5.358 -0.443 1.00 76.31 102 ILE A CA 1
ATOM 741 C C . ILE A 1 102 ? 10.883 3.938 -0.679 1.00 76.31 102 ILE A C 1
ATOM 743 O O . ILE A 1 102 ? 12.047 3.782 -1.031 1.00 76.31 102 ILE A O 1
ATOM 747 N N . LEU A 1 103 ? 10.047 2.909 -0.509 1.00 69.00 103 LEU A N 1
ATOM 748 C CA . LEU A 1 103 ? 10.464 1.514 -0.671 1.00 69.00 103 LEU A CA 1
ATOM 749 C C . LEU A 1 103 ? 10.404 1.023 -2.122 1.00 69.00 103 LEU A C 1
ATOM 751 O O . LEU A 1 103 ? 11.177 0.128 -2.459 1.00 69.00 103 LEU A O 1
ATOM 755 N N . ALA A 1 104 ? 9.575 1.591 -3.007 1.00 65.62 104 ALA A N 1
ATOM 756 C CA . ALA A 1 104 ? 9.473 1.114 -4.393 1.00 65.62 104 ALA A CA 1
ATOM 757 C C . ALA A 1 104 ? 10.814 1.173 -5.144 1.00 65.62 104 ALA A C 1
ATOM 759 O O . ALA A 1 104 ? 11.147 0.258 -5.899 1.00 65.62 104 ALA A O 1
ATOM 760 N N . ARG A 1 105 ? 11.623 2.217 -4.914 1.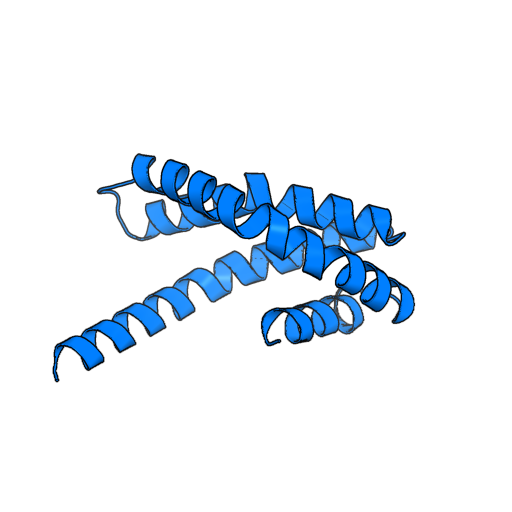00 62.69 105 ARG A N 1
ATOM 761 C CA . ARG A 1 105 ? 12.923 2.395 -5.586 1.00 62.69 105 ARG A CA 1
ATOM 762 C C . ARG A 1 105 ? 14.022 1.464 -5.041 1.00 62.69 105 ARG A C 1
ATOM 764 O O . ARG A 1 105 ? 14.597 0.739 -5.850 1.00 62.69 105 ARG A O 1
ATOM 771 N N . PRO A 1 106 ? 14.313 1.405 -3.727 1.00 63.06 106 PRO A N 1
ATOM 772 C CA . PRO A 1 106 ? 15.292 0.476 -3.162 1.00 63.06 106 PRO A CA 1
ATOM 773 C C . PRO A 1 106 ? 14.945 -0.988 -3.427 1.00 63.06 106 PRO A C 1
ATOM 775 O O . PRO A 1 106 ? 15.834 -1.769 -3.751 1.00 63.06 106 PRO A O 1
ATOM 778 N N . PHE A 1 107 ? 13.664 -1.361 -3.345 1.00 59.12 107 PHE A N 1
ATOM 779 C CA . PHE A 1 107 ? 13.242 -2.745 -3.566 1.00 59.12 107 PHE A CA 1
ATOM 780 C C . PHE A 1 107 ? 13.362 -3.146 -5.043 1.00 59.12 107 PHE A C 1
ATOM 782 O O . PHE A 1 107 ? 13.824 -4.243 -5.349 1.00 59.12 107 PHE A O 1
ATOM 789 N N . GLY A 1 108 ? 13.029 -2.238 -5.968 1.00 62.75 108 GLY A N 1
ATOM 790 C CA . GLY A 1 108 ? 13.274 -2.433 -7.399 1.00 62.75 108 GLY A CA 1
ATOM 791 C C . GLY A 1 108 ? 14.763 -2.581 -7.722 1.00 62.75 108 GLY A C 1
ATOM 792 O O . GLY A 1 108 ? 15.149 -3.517 -8.417 1.00 62.75 108 GLY A O 1
ATOM 793 N N . LEU A 1 109 ? 15.612 -1.723 -7.145 1.00 62.84 109 LEU A N 1
ATOM 794 C CA . LEU A 1 109 ? 17.069 -1.806 -7.300 1.00 62.84 109 LEU A CA 1
ATOM 795 C C . LEU A 1 109 ? 17.645 -3.101 -6.717 1.00 62.84 109 LEU A C 1
ATOM 797 O O . LEU A 1 109 ? 18.512 -3.715 -7.336 1.00 62.84 109 LEU A O 1
ATOM 801 N N . PHE A 1 110 ? 17.150 -3.537 -5.559 1.00 65.06 110 PHE A N 1
ATOM 802 C CA . PHE A 1 110 ? 17.541 -4.800 -4.941 1.00 65.06 110 PHE A CA 1
ATOM 803 C C . PHE A 1 110 ? 17.175 -6.000 -5.824 1.00 65.06 110 PHE A C 1
ATOM 805 O O . PHE A 1 110 ? 18.014 -6.865 -6.060 1.00 65.06 110 PHE A O 1
ATOM 812 N N . LEU A 1 111 ? 15.955 -6.037 -6.371 1.00 65.62 111 LEU A N 1
ATOM 813 C CA . LEU A 1 111 ? 15.523 -7.102 -7.280 1.00 65.62 111 LEU A CA 1
ATOM 814 C C . LEU A 1 111 ? 16.305 -7.096 -8.597 1.00 65.62 111 LEU A C 1
ATOM 816 O O . LEU A 1 111 ? 16.657 -8.159 -9.104 1.00 65.62 111 LEU A O 1
ATOM 820 N N . ASP A 1 112 ? 16.611 -5.921 -9.141 1.00 71.56 112 ASP A N 1
ATOM 821 C CA . ASP A 1 112 ? 17.437 -5.804 -10.342 1.00 71.56 112 ASP A CA 1
ATOM 822 C C . ASP A 1 112 ? 18.881 -6.247 -10.084 1.00 71.56 112 ASP A C 1
ATOM 824 O O . ASP A 1 112 ? 19.482 -6.904 -10.937 1.00 71.56 112 ASP A O 1
ATOM 828 N N . ALA A 1 113 ? 19.435 -5.950 -8.906 1.00 70.88 113 ALA A N 1
ATOM 829 C CA . ALA A 1 113 ? 20.733 -6.466 -8.484 1.00 70.88 113 ALA A CA 1
ATOM 830 C C . ALA A 1 113 ? 20.702 -7.995 -8.324 1.00 70.88 113 ALA A C 1
ATOM 832 O O . ALA A 1 113 ? 21.564 -8.682 -8.870 1.00 70.88 113 ALA A O 1
ATOM 833 N N . ALA A 1 114 ? 19.673 -8.541 -7.668 1.00 72.19 114 ALA A N 1
ATOM 834 C CA . ALA A 1 114 ? 19.492 -9.980 -7.498 1.00 72.19 114 ALA A CA 1
ATOM 835 C C . ALA A 1 114 ? 19.363 -10.713 -8.845 1.00 72.19 114 ALA A C 1
ATOM 837 O O . ALA A 1 114 ? 20.008 -11.739 -9.045 1.00 72.19 114 ALA A O 1
ATOM 838 N N . ARG A 1 115 ? 18.606 -10.165 -9.808 1.00 76.00 115 ARG A N 1
ATOM 839 C CA . ARG A 1 115 ? 18.501 -10.724 -11.170 1.00 76.00 115 ARG A CA 1
ATOM 840 C C . ARG A 1 115 ? 19.827 -10.700 -11.921 1.00 76.00 115 ARG A C 1
ATOM 842 O O . ARG A 1 115 ? 20.135 -11.663 -12.610 1.00 76.00 115 ARG A O 1
ATOM 849 N N . ARG A 1 116 ? 20.621 -9.630 -11.794 1.00 75.75 116 ARG A N 1
ATOM 850 C CA . ARG A 1 116 ? 21.957 -9.560 -12.419 1.00 75.75 116 ARG A CA 1
ATOM 851 C C . ARG A 1 116 ? 22.931 -10.573 -11.829 1.00 75.75 116 ARG A C 1
ATOM 853 O O . ARG A 1 116 ? 23.773 -11.083 -12.557 1.00 75.75 116 ARG A O 1
ATOM 860 N N . ILE A 1 117 ? 22.830 -10.840 -10.529 1.00 76.50 117 ILE A N 1
ATOM 861 C CA . ILE A 1 117 ? 23.638 -11.863 -9.860 1.00 76.50 117 ILE A CA 1
ATOM 862 C C . ILE A 1 117 ? 23.182 -13.256 -10.304 1.00 76.50 117 ILE A C 1
ATOM 864 O O . ILE A 1 117 ? 24.021 -14.070 -10.665 1.00 76.50 117 ILE A O 1
ATOM 868 N N . ALA A 1 118 ? 21.873 -13.511 -10.351 1.00 71.94 118 ALA A N 1
ATOM 869 C CA . ALA A 1 118 ? 21.322 -14.795 -10.781 1.00 71.94 118 ALA A CA 1
ATOM 870 C C . ALA A 1 118 ? 21.591 -15.103 -12.264 1.00 71.94 118 ALA A C 1
ATOM 872 O O . ALA A 1 118 ? 21.834 -16.248 -12.598 1.00 71.94 118 ALA A O 1
ATOM 873 N N . ALA A 1 119 ? 21.599 -14.096 -13.142 1.00 71.56 119 ALA A N 1
ATOM 874 C CA . ALA A 1 119 ? 21.937 -14.258 -14.561 1.00 71.56 119 ALA A CA 1
ATOM 875 C C . ALA A 1 119 ? 23.448 -14.420 -14.832 1.00 71.56 119 ALA A C 1
ATOM 877 O O . ALA A 1 119 ? 23.849 -14.563 -15.985 1.00 71.56 119 ALA A O 1
ATOM 878 N N . ARG A 1 120 ? 24.294 -14.325 -13.796 1.00 60.44 120 ARG A N 1
ATOM 879 C CA . ARG A 1 120 ? 25.746 -14.557 -13.872 1.00 60.44 120 ARG A CA 1
ATOM 880 C C . ARG A 1 120 ? 26.162 -15.979 -13.469 1.00 60.44 120 ARG A C 1
ATOM 882 O O . ARG A 1 120 ? 27.350 -16.276 -13.572 1.00 60.44 120 ARG A O 1
ATOM 889 N N . TYR A 1 121 ? 25.222 -16.810 -13.027 1.00 47.25 121 TYR A N 1
ATOM 890 C CA . TYR A 1 121 ? 25.392 -18.245 -12.777 1.00 47.25 121 TYR A CA 1
ATOM 891 C C . TYR A 1 121 ? 24.585 -19.043 -13.802 1.00 47.25 121 TYR A C 1
ATOM 893 O O . TYR A 1 121 ? 24.977 -20.201 -14.054 1.00 47.25 121 TYR A O 1
#

Sequence (121 aa):
MFFTLVAGATELLIVGMTPGQVLATRAVTIPVMVLTGRPYGRWRDAVLTRVAGSGPVARTLADVGAFLTFQVPVYGAILMLADATTGQVAAALTSATFFMVILARPFGLFLDAARRIAARY

pLDDT: mean 81.97, std 9.52, range [47.25, 92.25]

InterPro domains:
  IPR010574 L-alanine exporter AlaE [PF06610] (1-117)

Radius of gyration: 16.07 Å; chains: 1; bounding box: 41×30×42 Å

Organism: NCBI:txid420998

Secondary structure (DSSP, 8-state):
-HHHHHHHHHHHHTS---HHHHHHHHHHHHHHHHHHHHHHHHHHHHHHHHTTTS-HHHHHHHHHHHIIIIIHHHHHHHHHHTT--HHHHHHHHHHHHHHHHHHHHHHHHHHHHHHHHHTT-